Protein AF-A0A534XET4-F1 (afdb_monomer_lite)

Structure (mmCIF, N/CA/C/O backbone):
data_AF-A0A534XET4-F1
#
_entry.id   AF-A0A534XET4-F1
#
loop_
_atom_site.group_PDB
_atom_site.id
_atom_site.type_symbol
_atom_site.label_atom_id
_atom_site.label_alt_id
_atom_site.label_comp_id
_atom_site.label_asym_id
_atom_site.label_entity_id
_atom_site.label_seq_id
_atom_site.pdbx_PDB_ins_code
_atom_site.Cartn_x
_atom_site.Cartn_y
_atom_site.Cartn_z
_atom_site.occupancy
_atom_site.B_iso_or_equiv
_atom_site.auth_seq_id
_atom_site.auth_comp_id
_atom_site.auth_asym_id
_atom_site.auth_atom_id
_atom_site.pdbx_PDB_model_num
ATOM 1 N N . MET A 1 1 ? 26.770 -11.201 28.997 1.00 51.19 1 MET A N 1
ATOM 2 C CA . MET A 1 1 ? 25.892 -10.127 29.512 1.00 51.19 1 MET A CA 1
ATOM 3 C C . MET A 1 1 ? 24.590 -10.791 29.936 1.00 51.19 1 MET A C 1
ATOM 5 O O . MET A 1 1 ? 23.992 -11.457 29.109 1.00 51.19 1 MET A O 1
ATOM 9 N N . THR A 1 2 ? 24.223 -10.736 31.216 1.00 55.19 2 THR A N 1
ATOM 10 C CA . THR A 1 2 ? 23.239 -11.638 31.859 1.00 55.19 2 THR A CA 1
ATOM 11 C C . THR A 1 2 ? 21.771 -11.223 31.705 1.00 55.19 2 THR A C 1
ATOM 13 O O . THR A 1 2 ? 20.916 -11.806 32.355 1.00 55.19 2 THR A O 1
ATOM 16 N N . GLY A 1 3 ? 21.456 -10.214 30.886 1.00 57.53 3 GLY A N 1
ATOM 17 C CA . GLY A 1 3 ? 20.083 -9.701 30.759 1.00 57.53 3 GLY A CA 1
ATOM 18 C C . GLY A 1 3 ? 19.543 -9.009 32.020 1.00 57.53 3 GLY A C 1
ATOM 19 O O . GLY A 1 3 ? 18.375 -8.640 32.053 1.00 57.53 3 GLY A O 1
ATOM 20 N N . LEU A 1 4 ? 20.380 -8.801 33.043 1.00 65.31 4 LEU A N 1
ATOM 21 C CA . LEU A 1 4 ? 20.025 -8.126 34.291 1.00 65.31 4 LEU A CA 1
ATOM 22 C C . LEU A 1 4 ? 20.438 -6.645 34.256 1.00 65.31 4 LEU A C 1
ATOM 24 O O . LEU A 1 4 ? 21.446 -6.285 33.638 1.00 65.31 4 LEU A O 1
ATOM 28 N N . ASP A 1 5 ? 19.666 -5.780 34.914 1.00 67.44 5 ASP A N 1
ATOM 29 C CA . ASP A 1 5 ? 20.063 -4.407 35.215 1.00 67.44 5 ASP A CA 1
ATOM 30 C C . ASP A 1 5 ? 21.091 -4.368 36.365 1.00 67.44 5 ASP A C 1
ATOM 32 O O . ASP A 1 5 ? 21.396 -5.374 37.006 1.00 67.44 5 ASP A O 1
ATOM 36 N N . GLN A 1 6 ? 21.634 -3.181 36.644 1.00 67.75 6 GLN A N 1
ATOM 37 C CA . GLN A 1 6 ? 22.643 -2.958 37.694 1.00 67.75 6 GLN A CA 1
ATOM 38 C C . GLN A 1 6 ? 22.125 -3.286 39.115 1.00 67.75 6 GLN A C 1
ATOM 40 O O . GLN A 1 6 ? 22.901 -3.307 40.067 1.00 67.75 6 GLN A O 1
ATOM 45 N N . ARG A 1 7 ? 20.809 -3.477 39.273 1.00 75.75 7 ARG A N 1
ATOM 46 C CA . ARG A 1 7 ? 20.111 -3.811 40.521 1.00 75.75 7 ARG A CA 1
ATOM 47 C C . ARG A 1 7 ? 19.637 -5.272 40.535 1.00 75.75 7 ARG A C 1
ATOM 49 O O . ARG A 1 7 ? 18.979 -5.671 41.490 1.00 75.75 7 ARG A O 1
ATOM 56 N N . GLY A 1 8 ? 19.972 -6.063 39.510 1.00 66.12 8 GLY A N 1
ATOM 57 C CA . GLY A 1 8 ? 19.627 -7.480 39.412 1.00 66.12 8 GLY A CA 1
ATOM 58 C C . GLY A 1 8 ? 18.215 -7.771 38.896 1.00 66.12 8 GLY A C 1
ATOM 59 O O . GLY A 1 8 ? 17.778 -8.915 38.989 1.00 66.12 8 GLY A O 1
ATOM 60 N N . PHE A 1 9 ? 17.497 -6.785 38.351 1.00 68.00 9 PHE A N 1
ATOM 61 C CA . PHE A 1 9 ? 16.202 -7.023 37.707 1.00 68.00 9 PHE A CA 1
ATOM 62 C C . PHE A 1 9 ? 16.384 -7.469 36.259 1.00 68.00 9 PHE A C 1
ATOM 64 O O . PHE A 1 9 ? 17.222 -6.922 35.545 1.00 68.00 9 PHE A O 1
ATOM 71 N N . ASN A 1 10 ? 15.563 -8.418 35.800 1.00 65.50 10 ASN A N 1
ATOM 72 C CA . ASN A 1 10 ? 15.493 -8.769 34.381 1.00 65.50 10 ASN A CA 1
ATOM 73 C C . ASN A 1 10 ? 15.142 -7.522 33.565 1.00 65.50 10 ASN A C 1
ATOM 75 O O . ASN A 1 10 ? 14.117 -6.882 33.805 1.00 65.50 10 ASN A O 1
ATOM 79 N N . ARG A 1 11 ? 15.988 -7.184 32.593 1.00 59.06 11 ARG A N 1
ATOM 80 C CA . ARG A 1 11 ? 15.645 -6.205 31.567 1.00 59.06 11 ARG A CA 1
ATOM 81 C C . ARG A 1 11 ? 14.648 -6.866 30.618 1.00 59.06 11 ARG A C 1
ATOM 83 O O . ARG A 1 11 ? 14.983 -7.929 30.092 1.00 59.06 11 ARG A O 1
ATOM 90 N N . PRO A 1 12 ? 13.462 -6.276 30.387 1.00 63.91 12 PRO A N 1
ATOM 91 C CA . PRO A 1 12 ? 12.631 -6.662 29.257 1.00 63.91 12 PRO A CA 1
ATOM 92 C C . PRO A 1 12 ? 13.499 -6.589 27.997 1.00 63.91 12 PRO A C 1
ATOM 94 O O . PRO A 1 12 ? 14.056 -5.542 27.670 1.00 63.91 12 PRO A O 1
ATOM 97 N N . GLY A 1 13 ? 13.754 -7.749 27.402 1.00 59.81 13 GLY A N 1
ATOM 98 C CA . GLY A 1 13 ? 14.444 -7.880 26.127 1.00 59.81 13 GLY A CA 1
ATOM 99 C C . GLY A 1 13 ? 13.431 -8.120 25.016 1.00 59.81 13 GLY A C 1
ATOM 100 O O . GLY A 1 13 ? 12.226 -8.172 25.262 1.00 59.81 13 GLY A O 1
ATOM 101 N N . VAL A 1 14 ? 13.936 -8.323 23.801 1.00 54.44 14 VAL A N 1
ATOM 102 C CA . VAL A 1 14 ? 13.121 -8.700 22.639 1.00 54.44 14 VAL A CA 1
ATOM 103 C C . VAL A 1 14 ? 12.236 -9.905 23.004 1.00 54.44 14 VAL A C 1
ATOM 105 O O . VAL A 1 14 ? 12.758 -10.967 23.345 1.00 54.44 14 VAL A O 1
ATOM 108 N N . GLY A 1 15 ? 10.909 -9.727 22.979 1.00 56.00 15 GLY A N 1
ATOM 109 C CA . GLY A 1 15 ? 9.917 -10.767 23.298 1.00 56.00 15 GLY A CA 1
ATOM 110 C C . GLY A 1 15 ? 9.293 -10.726 24.704 1.00 56.00 15 GLY A C 1
ATOM 111 O O . GLY A 1 15 ? 8.570 -11.656 25.064 1.00 56.00 15 GLY A O 1
ATOM 112 N N . ALA A 1 16 ? 9.539 -9.692 25.514 1.00 59.28 16 ALA A N 1
ATOM 113 C CA . ALA A 1 16 ? 8.850 -9.508 26.794 1.00 59.28 16 ALA A CA 1
ATOM 114 C C . ALA A 1 16 ? 7.469 -8.843 26.610 1.00 59.28 16 ALA A C 1
ATOM 116 O O . ALA A 1 16 ? 7.348 -7.840 25.923 1.00 59.28 16 ALA A O 1
ATOM 117 N N . THR A 1 17 ? 6.426 -9.383 27.253 1.00 55.22 17 THR A N 1
ATOM 118 C CA . THR A 1 17 ? 5.044 -8.855 27.189 1.00 55.22 17 THR A CA 1
ATOM 119 C C . THR A 1 17 ? 4.642 -8.038 28.420 1.00 55.22 17 THR A C 1
ATOM 121 O O . THR A 1 17 ? 3.473 -7.691 28.572 1.00 55.22 17 THR A O 1
ATOM 124 N N . ASN A 1 18 ? 5.565 -7.810 29.359 1.00 54.81 18 ASN A N 1
ATOM 125 C CA . ASN A 1 18 ? 5.274 -7.110 30.605 1.00 54.81 18 ASN A CA 1
ATOM 126 C C . ASN A 1 18 ? 6.445 -6.194 30.968 1.00 54.81 18 ASN A C 1
ATOM 128 O O . ASN A 1 18 ? 7.520 -6.658 31.356 1.00 54.81 18 ASN A O 1
ATOM 132 N N . CYS A 1 19 ? 6.229 -4.894 30.797 1.00 55.16 19 CYS A N 1
ATOM 133 C CA . CYS A 1 19 ? 7.291 -3.899 30.752 1.00 55.16 19 CYS A CA 1
ATOM 134 C C . CYS A 1 19 ? 7.157 -2.982 31.969 1.00 55.16 19 CYS A C 1
ATOM 136 O O . CYS A 1 19 ? 6.065 -2.518 32.301 1.00 55.16 19 CYS A O 1
ATOM 138 N N . SER A 1 20 ? 8.257 -2.754 32.688 1.00 60.22 20 SER A N 1
ATOM 139 C CA . SER A 1 20 ? 8.254 -1.885 33.868 1.00 60.22 20 SER A CA 1
ATOM 140 C C . SER A 1 20 ? 7.867 -0.456 33.474 1.00 60.22 20 SER A C 1
ATOM 142 O O . SER A 1 20 ? 8.474 0.107 32.564 1.00 60.22 20 SER A O 1
ATOM 144 N N . ILE A 1 21 ? 6.915 0.152 34.198 1.00 54.84 21 ILE A N 1
ATOM 145 C CA . ILE A 1 21 ? 6.528 1.570 34.070 1.00 54.84 21 ILE A CA 1
ATOM 146 C C . ILE A 1 21 ? 7.793 2.434 34.235 1.00 54.84 21 ILE A C 1
ATOM 148 O O . ILE A 1 21 ? 8.262 2.647 35.352 1.00 54.84 21 ILE A O 1
ATOM 152 N N . GLY A 1 22 ? 8.394 2.871 33.125 1.00 54.78 22 GLY A N 1
ATOM 153 C CA . GLY A 1 22 ? 9.616 3.688 33.109 1.00 54.78 22 GLY A CA 1
ATOM 154 C C . GLY A 1 22 ? 10.752 3.194 32.206 1.00 54.78 22 GLY A C 1
ATOM 155 O O . GLY A 1 22 ? 11.725 3.925 32.029 1.00 54.78 22 GLY A O 1
ATOM 156 N N . ALA A 1 23 ? 10.650 2.009 31.600 1.00 57.22 23 ALA A N 1
ATOM 157 C CA . ALA A 1 23 ? 11.407 1.723 30.384 1.00 57.22 23 ALA A CA 1
ATOM 158 C C . ALA A 1 23 ? 10.622 2.337 29.218 1.00 57.22 23 ALA A C 1
ATOM 160 O O . ALA A 1 23 ? 9.523 1.882 28.920 1.00 57.22 23 ALA A O 1
ATOM 161 N N . TYR A 1 24 ? 11.131 3.406 28.599 1.00 52.97 24 TYR A N 1
ATOM 162 C CA . TYR A 1 24 ? 10.633 3.768 27.276 1.00 52.97 24 TYR A CA 1
ATOM 163 C C . TYR A 1 24 ? 11.062 2.627 26.352 1.00 52.97 24 TYR A C 1
ATOM 165 O O . TYR A 1 24 ? 12.247 2.411 26.104 1.00 52.97 24 TYR A O 1
ATOM 173 N N . GLU A 1 25 ? 10.103 1.813 25.940 1.00 52.22 25 GLU A N 1
ATOM 174 C CA . GLU A 1 25 ? 10.324 0.846 24.883 1.00 52.22 25 GLU A CA 1
ATOM 175 C C . GLU A 1 25 ? 10.226 1.625 23.585 1.00 52.22 25 GLU A C 1
ATOM 177 O O . GLU A 1 25 ? 9.149 2.057 23.191 1.00 52.22 25 GLU A O 1
ATOM 182 N N . PHE A 1 26 ? 11.368 1.863 22.950 1.00 51.53 26 PHE A N 1
ATOM 183 C CA . PHE A 1 26 ? 11.374 2.349 21.576 1.00 51.53 26 PHE A CA 1
ATOM 184 C C . PHE A 1 26 ? 10.764 1.309 20.611 1.00 51.53 26 PHE A C 1
ATOM 186 O O . PHE A 1 26 ? 10.379 1.682 19.517 1.00 51.53 26 PHE A O 1
ATOM 193 N N . ASP A 1 27 ? 10.596 0.042 21.026 1.00 49.75 27 ASP A N 1
ATOM 194 C CA . ASP A 1 27 ? 10.301 -1.068 20.109 1.00 49.75 27 ASP A CA 1
ATOM 195 C C . ASP A 1 27 ? 9.294 -2.105 20.637 1.00 49.75 27 ASP A C 1
ATOM 197 O O . ASP A 1 27 ? 9.457 -3.306 20.422 1.00 49.75 27 ASP A O 1
ATOM 201 N N . ALA A 1 28 ? 8.191 -1.684 21.253 1.00 49.94 28 ALA A N 1
ATOM 202 C CA . ALA A 1 28 ? 6.968 -2.465 21.065 1.00 49.94 28 ALA A CA 1
ATOM 203 C C . ALA A 1 28 ? 6.329 -2.015 19.743 1.00 49.94 28 ALA A C 1
ATOM 205 O O . ALA A 1 28 ? 5.216 -1.498 19.750 1.00 49.94 28 ALA A O 1
ATOM 206 N N . VAL A 1 29 ? 7.061 -2.143 18.622 1.00 54.25 29 VAL A N 1
ATOM 207 C CA . VAL A 1 29 ? 6.471 -1.999 17.285 1.00 54.25 29 VAL A CA 1
ATOM 208 C C . VAL A 1 29 ? 5.352 -3.037 17.240 1.00 54.25 29 VAL A C 1
ATOM 210 O O . VAL A 1 29 ? 5.642 -4.235 17.373 1.00 54.25 29 VAL A O 1
ATOM 213 N N . PRO A 1 30 ? 4.075 -2.619 17.173 1.00 54.84 30 PRO A N 1
ATOM 214 C CA . PRO A 1 30 ? 2.981 -3.559 17.022 1.00 54.84 30 PRO A CA 1
ATOM 215 C C . PRO A 1 30 ? 3.296 -4.466 15.831 1.00 54.84 30 PRO A C 1
ATOM 217 O O . PRO A 1 30 ? 3.906 -3.991 14.873 1.00 54.84 30 PRO A O 1
ATOM 220 N N . PRO A 1 31 ? 2.926 -5.757 15.857 1.00 65.69 31 PRO A N 1
ATOM 221 C CA . PRO A 1 31 ? 3.076 -6.589 14.671 1.00 65.69 31 PRO A CA 1
ATOM 222 C C . PRO A 1 31 ? 2.453 -5.850 13.482 1.00 65.69 31 PRO A C 1
ATOM 224 O O . PRO A 1 31 ? 1.276 -5.483 1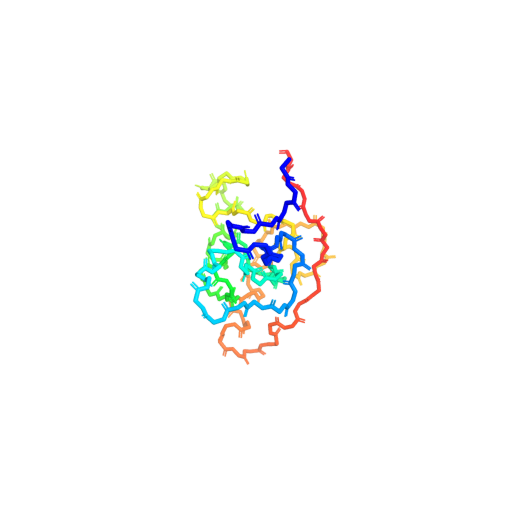3.545 1.00 65.69 31 PRO A O 1
ATOM 227 N N . VAL A 1 32 ? 3.279 -5.581 12.465 1.00 79.62 32 VAL A N 1
ATOM 228 C CA . VAL A 1 32 ? 2.910 -4.764 11.306 1.00 79.62 32 VAL A CA 1
ATOM 229 C C . VAL A 1 32 ? 1.645 -5.348 10.699 1.00 79.62 32 VAL A C 1
ATOM 231 O O . VAL A 1 32 ? 1.542 -6.560 10.468 1.00 79.62 32 VAL A O 1
ATOM 234 N N . ARG A 1 33 ? 0.628 -4.502 10.546 1.00 91.00 33 ARG A N 1
ATOM 235 C CA . ARG A 1 33 ? -0.694 -4.953 10.112 1.00 91.00 33 ARG A CA 1
ATOM 236 C C . ARG A 1 33 ? -0.660 -5.193 8.611 1.00 91.00 33 ARG A C 1
ATOM 238 O O . ARG A 1 33 ? 0.034 -4.510 7.874 1.00 91.00 33 ARG A O 1
ATOM 245 N N . CYS A 1 34 ? -1.436 -6.167 8.147 1.00 94.25 34 CYS A N 1
ATOM 246 C CA . CYS A 1 34 ? -1.634 -6.357 6.715 1.00 94.25 34 CYS A CA 1
ATOM 247 C C . CYS A 1 34 ? -2.186 -5.056 6.097 1.00 94.25 34 CYS A C 1
ATOM 249 O O . CYS A 1 34 ? -3.253 -4.609 6.521 1.00 94.25 34 CYS A O 1
ATOM 251 N N . GLY A 1 35 ? -1.453 -4.456 5.155 1.00 94.94 35 GLY A N 1
ATOM 252 C CA . GLY A 1 35 ? -1.713 -3.135 4.571 1.00 94.94 35 GLY A CA 1
ATOM 253 C C . GLY A 1 35 ? -0.883 -1.970 5.134 1.00 94.94 35 GLY A C 1
ATOM 254 O O . GLY A 1 35 ? -0.852 -0.928 4.502 1.00 94.94 35 GLY A O 1
ATOM 255 N N . ASP A 1 36 ? -0.194 -2.127 6.267 1.00 95.50 36 ASP A N 1
ATOM 256 C CA . ASP A 1 36 ? 0.648 -1.083 6.886 1.00 95.50 36 ASP A CA 1
ATOM 257 C C . ASP A 1 36 ? 2.067 -1.154 6.304 1.00 95.50 36 ASP A C 1
ATOM 259 O O . ASP A 1 36 ? 2.995 -1.723 6.885 1.00 95.50 36 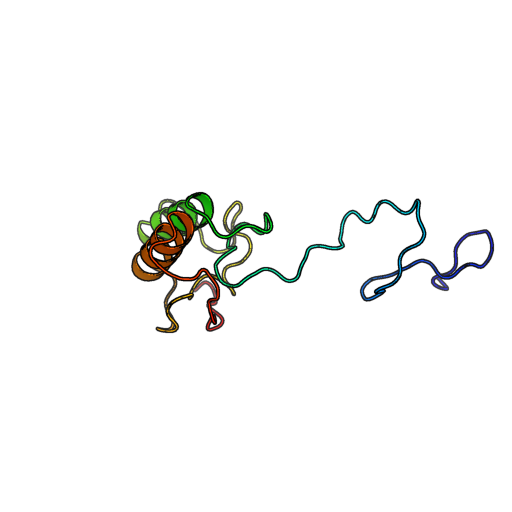ASP A O 1
ATOM 263 N N . VAL A 1 37 ? 2.227 -0.674 5.073 1.00 94.75 37 VAL A N 1
ATOM 264 C CA . VAL A 1 37 ? 3.468 -0.869 4.306 1.00 94.75 37 VAL A CA 1
ATOM 265 C C . VAL A 1 37 ? 4.599 0.057 4.755 1.00 94.75 37 VAL A C 1
ATOM 267 O O . VAL A 1 37 ? 5.764 -0.162 4.391 1.00 94.75 37 VAL A O 1
ATOM 270 N N . ASN A 1 38 ? 4.259 1.100 5.515 1.00 93.81 38 ASN A N 1
ATOM 271 C CA . ASN A 1 38 ? 5.199 2.080 6.046 1.00 93.81 38 ASN A CA 1
ATOM 272 C C . ASN A 1 38 ? 5.564 1.840 7.529 1.00 93.81 38 ASN A C 1
ATOM 274 O O . ASN A 1 38 ? 6.578 2.370 7.997 1.00 93.81 38 ASN A O 1
ATOM 278 N N . GLY A 1 39 ? 4.809 0.991 8.232 1.00 92.06 39 GLY A N 1
ATOM 279 C CA . GLY A 1 39 ? 5.047 0.585 9.615 1.00 92.06 39 GLY A CA 1
ATOM 280 C C . GLY A 1 39 ? 4.642 1.628 10.660 1.00 92.06 39 GLY A C 1
ATOM 281 O O . GLY A 1 39 ? 5.208 1.621 11.757 1.00 92.06 39 GLY A O 1
ATOM 282 N N . ASP A 1 40 ? 3.730 2.550 10.344 1.00 91.44 40 ASP A N 1
ATOM 283 C CA . ASP A 1 40 ? 3.269 3.597 11.265 1.00 91.44 40 ASP A CA 1
ATOM 284 C C . ASP A 1 40 ? 2.125 3.144 12.194 1.00 91.44 40 ASP A C 1
ATOM 286 O O . ASP A 1 40 ? 1.755 3.860 13.134 1.00 91.44 40 ASP A O 1
ATOM 290 N N . GLY A 1 41 ? 1.630 1.917 11.999 1.00 90.88 41 GLY A N 1
ATOM 291 C CA . GLY A 1 41 ? 0.602 1.277 12.814 1.00 90.88 41 GLY A CA 1
ATOM 292 C C . GLY A 1 41 ? -0.829 1.517 12.327 1.00 90.88 41 GLY A C 1
ATOM 293 O O . GLY A 1 41 ? -1.767 0.960 12.924 1.00 90.88 41 GLY A O 1
ATOM 294 N N . ALA A 1 42 ? -1.023 2.315 11.276 1.00 92.19 42 ALA A N 1
ATOM 295 C CA . ALA A 1 42 ? -2.297 2.512 10.602 1.00 92.19 42 ALA A CA 1
ATOM 296 C C . ALA A 1 42 ? -2.325 1.784 9.247 1.00 92.19 42 ALA A C 1
ATOM 298 O O . ALA A 1 42 ? -1.319 1.309 8.749 1.00 92.19 42 ALA A O 1
ATOM 299 N N . VAL A 1 43 ? -3.529 1.610 8.703 1.00 95.00 43 VAL A N 1
ATOM 300 C CA . VAL A 1 43 ? -3.712 1.228 7.298 1.00 95.00 43 VAL A CA 1
ATOM 301 C C . VAL A 1 43 ? -4.592 2.310 6.710 1.00 95.00 43 VAL A C 1
ATOM 303 O O . VAL A 1 43 ? -5.788 2.347 7.022 1.00 95.00 43 VAL A O 1
ATOM 306 N N . ASP A 1 44 ? -3.998 3.218 5.948 1.00 95.88 44 ASP A N 1
ATOM 307 C CA . ASP A 1 44 ? -4.685 4.410 5.456 1.00 95.88 44 ASP A CA 1
ATOM 308 C C . ASP A 1 44 ? -4.293 4.793 4.016 1.00 95.88 44 ASP A C 1
ATOM 310 O O . ASP A 1 44 ? -3.713 4.018 3.245 1.00 95.88 44 ASP A O 1
ATOM 314 N N . ILE A 1 45 ? -4.690 5.996 3.591 1.00 97.31 45 ILE A N 1
ATOM 315 C CA . ILE A 1 45 ? -4.386 6.503 2.249 1.00 97.31 45 ILE A CA 1
ATOM 316 C C . ILE A 1 45 ? -2.879 6.710 2.003 1.00 97.31 45 ILE A C 1
ATOM 318 O O . ILE A 1 45 ? -2.438 6.720 0.850 1.00 97.31 45 ILE A O 1
ATOM 322 N N . GLY A 1 46 ? -2.084 6.882 3.060 1.00 96.94 46 GLY A N 1
ATOM 323 C CA . GLY A 1 46 ? -0.630 6.967 3.019 1.00 96.94 46 GLY A CA 1
ATOM 324 C C . GLY A 1 46 ? -0.001 5.670 2.520 1.00 96.94 46 GLY A C 1
ATOM 325 O O . GLY A 1 46 ? 0.821 5.717 1.598 1.00 96.94 46 GLY A O 1
ATOM 326 N N . ASP A 1 47 ? -0.443 4.523 3.036 1.00 96.94 47 ASP A N 1
ATOM 327 C CA . ASP A 1 47 ? -0.016 3.200 2.563 1.00 96.94 47 ASP A CA 1
ATOM 328 C C . ASP A 1 47 ? -0.397 2.974 1.100 1.00 96.94 47 ASP A C 1
ATOM 330 O O . ASP A 1 47 ? 0.437 2.605 0.266 1.00 96.94 47 ASP A O 1
ATOM 334 N N . ALA A 1 48 ? -1.648 3.300 0.758 1.00 97.38 48 ALA A N 1
ATOM 335 C CA . ALA A 1 48 ? -2.152 3.194 -0.606 1.00 97.38 48 ALA A CA 1
ATOM 336 C C . ALA A 1 48 ? -1.320 4.024 -1.597 1.00 97.38 48 ALA A C 1
ATOM 338 O O . ALA A 1 48 ? -0.999 3.559 -2.693 1.00 97.38 48 ALA A O 1
ATOM 339 N N . LEU A 1 49 ? -0.935 5.248 -1.219 1.00 96.88 49 LEU A N 1
ATOM 340 C CA . LEU A 1 49 ? -0.102 6.108 -2.057 1.00 96.88 49 LEU A CA 1
ATOM 341 C C . LEU A 1 49 ? 1.304 5.530 -2.251 1.00 96.88 49 LEU A C 1
ATOM 343 O O . LEU A 1 49 ? 1.860 5.639 -3.345 1.00 96.88 49 LEU A O 1
ATOM 347 N N . ILE A 1 50 ? 1.886 4.933 -1.210 1.00 96.62 50 ILE A N 1
ATOM 348 C CA . ILE A 1 50 ? 3.211 4.310 -1.290 1.00 96.62 50 ILE A CA 1
ATOM 349 C C . ILE A 1 50 ? 3.189 3.141 -2.277 1.00 96.62 50 ILE A C 1
ATOM 351 O O . ILE A 1 50 ? 4.055 3.091 -3.153 1.00 96.62 50 ILE A O 1
ATOM 355 N N . VAL A 1 51 ? 2.180 2.269 -2.194 1.00 95.75 51 VAL A N 1
ATOM 356 C CA . VAL A 1 51 ? 2.008 1.144 -3.128 1.00 95.75 51 VAL A CA 1
ATOM 357 C C . VAL A 1 51 ? 1.730 1.632 -4.550 1.00 95.75 51 VAL A C 1
ATOM 359 O O . VAL A 1 51 ? 2.372 1.174 -5.490 1.00 95.75 51 VAL A O 1
ATOM 362 N N . ALA A 1 52 ? 0.869 2.636 -4.732 1.00 96.62 52 ALA A N 1
ATOM 363 C CA . ALA A 1 52 ? 0.617 3.208 -6.056 1.00 96.62 52 ALA A CA 1
ATOM 364 C C . ALA A 1 52 ? 1.881 3.823 -6.684 1.00 96.62 52 ALA A C 1
ATOM 366 O O . ALA A 1 52 ? 2.054 3.768 -7.895 1.00 96.62 52 ALA A O 1
ATOM 367 N N . GLN A 1 53 ? 2.773 4.411 -5.877 1.00 96.00 53 GLN A N 1
ATOM 368 C CA . GLN A 1 53 ? 4.059 4.943 -6.344 1.00 96.00 53 GLN A CA 1
ATOM 369 C C . GLN A 1 53 ? 5.081 3.839 -6.643 1.00 96.00 53 GLN A C 1
ATOM 371 O O . GLN A 1 53 ? 5.939 4.041 -7.503 1.00 96.00 53 GLN A O 1
ATOM 376 N N . LEU A 1 54 ? 5.003 2.701 -5.948 1.00 93.31 54 LEU A N 1
ATOM 377 C CA . LEU 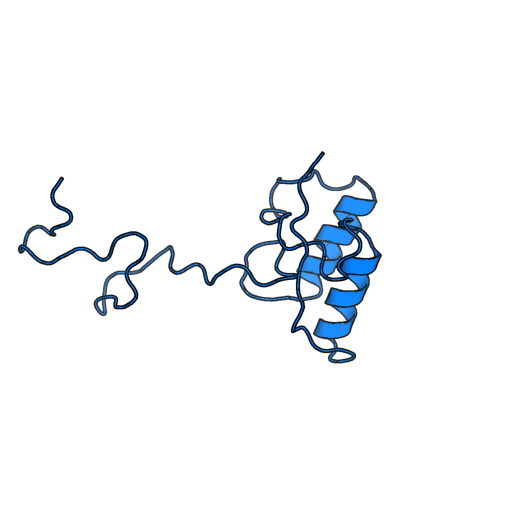A 1 54 ? 5.787 1.507 -6.262 1.00 93.31 54 LEU A CA 1
ATOM 378 C C . LEU A 1 54 ? 5.378 0.931 -7.628 1.00 93.31 54 LEU A C 1
ATOM 380 O O . LEU A 1 54 ? 6.252 0.689 -8.451 1.00 93.31 54 LEU A O 1
ATOM 384 N N . ASP A 1 55 ? 4.073 0.801 -7.888 1.00 93.75 55 ASP A N 1
ATOM 385 C CA . ASP A 1 55 ? 3.507 0.237 -9.129 1.00 93.75 55 ASP A CA 1
ATOM 386 C C . ASP A 1 55 ? 3.939 0.995 -10.401 1.00 93.75 55 ASP A C 1
ATOM 388 O O . ASP A 1 55 ? 4.079 0.418 -11.475 1.00 93.75 55 ASP A O 1
ATOM 392 N N . VAL A 1 56 ? 4.205 2.300 -10.279 1.00 94.12 56 VAL A N 1
ATOM 393 C CA . VAL A 1 56 ? 4.664 3.160 -11.387 1.00 94.12 56 VAL A CA 1
ATOM 394 C C . VAL A 1 56 ? 6.170 3.456 -11.357 1.00 94.12 56 VAL A C 1
ATOM 396 O O . VAL A 1 56 ? 6.611 4.446 -11.945 1.00 94.12 56 VAL A O 1
ATOM 399 N N . ASP A 1 57 ? 6.958 2.656 -10.634 1.00 92.19 57 ASP A N 1
ATOM 400 C CA . ASP A 1 57 ? 8.420 2.780 -10.499 1.00 92.19 57 ASP A CA 1
ATOM 401 C C . ASP A 1 57 ? 8.915 4.137 -9.946 1.00 92.19 57 ASP A C 1
ATOM 403 O O . ASP A 1 57 ? 10.095 4.491 -10.054 1.00 92.19 57 ASP A O 1
ATOM 407 N N . LEU A 1 58 ? 8.038 4.923 -9.311 1.00 92.81 58 LEU A N 1
ATOM 408 C CA . LEU A 1 58 ? 8.424 6.166 -8.630 1.00 92.81 58 LEU A CA 1
ATOM 409 C C . LEU A 1 58 ? 9.102 5.894 -7.282 1.00 92.81 58 LEU A C 1
ATOM 411 O O . LEU A 1 58 ? 9.826 6.752 -6.767 1.00 92.81 58 LEU A O 1
ATOM 415 N N . ARG A 1 59 ? 8.885 4.707 -6.707 1.00 88.94 59 ARG A N 1
ATOM 416 C CA . ARG A 1 59 ? 9.560 4.228 -5.497 1.00 88.94 59 ARG A CA 1
ATOM 417 C C . ARG A 1 59 ? 10.239 2.892 -5.738 1.00 88.94 59 ARG A C 1
ATOM 419 O O . ARG A 1 59 ? 9.804 2.090 -6.549 1.00 88.94 59 ARG A O 1
ATOM 426 N N . ARG A 1 60 ? 11.319 2.658 -4.991 1.00 87.38 60 ARG A N 1
ATOM 427 C CA . ARG A 1 60 ? 12.020 1.373 -4.978 1.00 87.38 60 ARG A CA 1
ATOM 428 C C . ARG A 1 60 ? 11.454 0.483 -3.883 1.00 87.38 60 ARG A C 1
ATOM 430 O O . ARG A 1 60 ? 11.193 0.952 -2.777 1.00 87.38 60 ARG A O 1
ATOM 437 N N . CYS A 1 61 ? 11.340 -0.799 -4.194 1.00 88.69 61 CYS A N 1
ATOM 438 C CA . CYS A 1 61 ? 10.925 -1.822 -3.248 1.00 88.69 61 CYS A CA 1
ATOM 439 C C . CYS A 1 61 ? 11.920 -1.923 -2.071 1.00 88.69 61 CYS A C 1
ATOM 441 O O . CYS A 1 61 ? 13.131 -1.822 -2.279 1.00 88.69 61 CYS A O 1
ATOM 443 N N . GLY A 1 62 ? 11.421 -2.077 -0.840 1.00 82.94 62 GLY A N 1
ATOM 444 C CA . GLY A 1 62 ? 12.229 -2.170 0.384 1.00 82.94 62 GLY A CA 1
ATOM 445 C C . GLY A 1 62 ? 12.976 -0.891 0.793 1.00 82.94 62 GLY A C 1
ATOM 446 O O . GLY A 1 62 ? 13.873 -0.949 1.636 1.00 82.94 62 GLY A O 1
ATOM 447 N N . ALA A 1 63 ? 12.661 0.259 0.189 1.00 87.56 63 ALA A N 1
ATOM 448 C CA . ALA A 1 63 ? 13.247 1.545 0.547 1.00 87.56 63 ALA A CA 1
ATOM 449 C C . ALA A 1 63 ? 12.205 2.450 1.209 1.00 87.56 63 ALA A C 1
ATOM 451 O O . ALA A 1 63 ? 11.111 2.643 0.677 1.00 87.56 63 ALA A O 1
ATOM 452 N N . ALA A 1 64 ? 12.582 3.074 2.331 1.00 85.31 64 ALA A N 1
ATOM 453 C CA . ALA A 1 64 ? 11.723 4.006 3.055 1.00 85.31 64 ALA A CA 1
ATOM 454 C C . ALA A 1 64 ? 11.082 5.045 2.108 1.00 85.31 64 ALA A C 1
ATOM 456 O O . ALA A 1 64 ? 11.762 5.600 1.234 1.00 85.31 64 ALA A O 1
ATOM 457 N N . PRO A 1 65 ? 9.779 5.330 2.264 1.00 88.62 65 PRO A N 1
ATOM 458 C CA . PRO A 1 65 ? 8.876 4.914 3.337 1.00 88.62 65 PRO A CA 1
ATOM 459 C C . PRO A 1 65 ? 8.238 3.527 3.134 1.00 88.62 65 PRO A C 1
ATOM 461 O O . PRO A 1 65 ? 7.365 3.172 3.901 1.00 88.62 65 PRO A O 1
ATOM 464 N N . PHE A 1 66 ? 8.640 2.747 2.127 1.00 91.25 66 PHE A N 1
ATOM 465 C CA . PHE A 1 66 ? 8.164 1.375 1.930 1.00 91.25 66 PHE A CA 1
ATOM 466 C C . PHE A 1 66 ? 9.096 0.386 2.647 1.00 91.25 66 PHE A C 1
ATOM 468 O O . PHE A 1 66 ? 10.072 -0.106 2.072 1.00 91.25 66 PHE A O 1
ATOM 475 N N . SER A 1 67 ? 8.844 0.172 3.937 1.00 90.56 67 SER A N 1
ATOM 476 C CA . SER A 1 67 ? 9.662 -0.659 4.835 1.00 90.56 67 SER A CA 1
ATOM 477 C C . SER A 1 67 ? 9.152 -2.091 4.971 1.00 90.56 67 SER A C 1
ATOM 479 O O . SER A 1 67 ? 9.962 -2.970 5.263 1.00 90.56 67 SER A O 1
ATOM 481 N N . HIS A 1 68 ? 7.860 -2.324 4.726 1.00 92.06 68 HIS A N 1
ATOM 482 C CA . HIS A 1 68 ? 7.200 -3.609 4.960 1.00 92.06 68 HIS A CA 1
ATOM 483 C C . HIS A 1 68 ? 6.545 -4.164 3.683 1.00 92.06 68 HIS A C 1
ATOM 485 O O . HIS A 1 68 ? 5.321 -4.155 3.542 1.00 92.06 68 HIS A O 1
ATOM 491 N N . PRO A 1 69 ? 7.335 -4.648 2.705 1.00 92.44 69 PRO A N 1
ATOM 492 C CA . PRO A 1 69 ? 6.789 -5.275 1.501 1.00 92.44 69 PRO A CA 1
ATOM 493 C C . PRO A 1 69 ? 5.957 -6.530 1.794 1.00 92.44 69 PRO A C 1
ATOM 495 O O . PRO A 1 69 ? 5.018 -6.825 1.059 1.00 92.44 69 PRO A O 1
ATOM 498 N N . GLU A 1 70 ? 6.258 -7.243 2.879 1.00 92.50 70 GLU A N 1
ATOM 499 C CA . GLU A 1 70 ? 5.605 -8.494 3.266 1.00 92.50 70 GLU A CA 1
ATOM 500 C C . GLU A 1 70 ? 4.115 -8.346 3.608 1.00 92.50 70 GLU A C 1
ATOM 502 O O . GLU A 1 70 ? 3.396 -9.346 3.622 1.00 92.50 70 GLU A O 1
ATOM 507 N N . VAL A 1 71 ? 3.648 -7.119 3.861 1.00 94.56 71 VAL A N 1
ATOM 508 C CA . VAL A 1 71 ? 2.248 -6.802 4.179 1.00 94.56 71 VAL A CA 1
ATOM 509 C C . VAL A 1 71 ? 1.518 -6.057 3.057 1.00 94.56 71 VAL A C 1
ATOM 511 O O . VAL A 1 71 ? 0.429 -5.538 3.287 1.00 94.56 71 VAL A O 1
ATOM 514 N N . CYS A 1 72 ? 2.095 -5.975 1.857 1.00 95.31 72 CYS A N 1
ATOM 515 C CA . CYS A 1 72 ? 1.501 -5.200 0.770 1.00 95.31 72 CYS A CA 1
ATOM 516 C C . CYS A 1 72 ? 0.335 -5.905 0.059 1.00 95.31 72 CYS A C 1
ATOM 518 O O . CYS A 1 72 ? -0.644 -5.247 -0.282 1.00 95.31 72 CYS A O 1
ATOM 520 N N . ASP A 1 73 ? 0.429 -7.221 -0.162 1.00 95.44 73 ASP A N 1
ATOM 521 C CA . ASP A 1 73 ? -0.574 -7.991 -0.914 1.00 95.44 73 ASP A CA 1
ATOM 522 C C . ASP A 1 73 ? -1.830 -8.232 -0.061 1.00 95.44 73 ASP A C 1
ATOM 524 O O . ASP A 1 73 ? -2.067 -9.320 0.472 1.00 95.44 73 ASP A O 1
ATOM 528 N N . VAL A 1 74 ? -2.627 -7.180 0.121 1.00 95.88 74 VAL A N 1
ATOM 529 C CA . VAL A 1 74 ? -3.861 -7.201 0.916 1.00 95.88 74 VAL A CA 1
ATOM 530 C C . VAL A 1 74 ? -4.984 -7.939 0.202 1.00 95.88 74 VAL A C 1
ATOM 532 O O . VAL A 1 74 ? -5.996 -8.265 0.834 1.00 95.88 74 VAL A O 1
ATOM 535 N N . ASN A 1 75 ? -4.874 -8.143 -1.113 1.00 94.12 75 ASN A N 1
ATOM 536 C CA . ASN A 1 75 ? -5.885 -8.814 -1.921 1.00 94.12 75 ASN A CA 1
ATOM 537 C C . ASN A 1 75 ? -5.624 -10.328 -2.100 1.00 94.12 75 ASN A C 1
ATOM 539 O O . ASN A 1 75 ? -6.585 -11.075 -2.311 1.00 94.12 75 ASN A O 1
ATOM 543 N N . GLY A 1 76 ? -4.388 -10.776 -1.875 1.00 93.25 76 GLY A N 1
ATOM 544 C CA . GLY A 1 76 ? -3.948 -12.168 -1.893 1.00 93.25 76 GLY A CA 1
ATOM 545 C C . GLY A 1 76 ? -3.685 -12.728 -3.293 1.00 93.25 76 GLY A C 1
ATOM 546 O O . GLY A 1 76 ? -3.801 -13.946 -3.469 1.00 93.25 76 GLY A O 1
ATOM 547 N N . ASP A 1 77 ? -3.402 -11.885 -4.291 1.00 92.81 77 ASP A N 1
ATOM 548 C CA . ASP A 1 77 ? -3.151 -12.315 -5.676 1.00 92.81 77 ASP A CA 1
ATOM 549 C C . ASP A 1 77 ? -1.666 -12.529 -6.011 1.00 92.81 77 ASP A C 1
ATOM 551 O O . ASP A 1 77 ? -1.334 -12.941 -7.129 1.00 92.81 77 ASP A O 1
ATOM 555 N N . GLY A 1 78 ? -0.784 -12.360 -5.024 1.00 92.00 78 GLY A N 1
ATOM 556 C CA . GLY A 1 78 ? 0.655 -12.572 -5.131 1.00 92.00 78 GLY A CA 1
ATOM 557 C C . GLY A 1 78 ? 1.414 -11.382 -5.713 1.00 92.00 78 GLY A C 1
ATOM 558 O O . GLY A 1 78 ? 2.614 -11.513 -5.975 1.00 92.00 78 GLY A O 1
ATOM 559 N N . ALA A 1 79 ? 0.748 -10.247 -5.930 1.00 92.38 79 ALA A N 1
ATOM 560 C CA . ALA A 1 79 ? 1.361 -9.001 -6.362 1.00 92.38 79 ALA A CA 1
ATOM 561 C C . ALA A 1 79 ? 1.198 -7.909 -5.295 1.00 92.38 79 ALA A C 1
ATOM 563 O O . ALA A 1 79 ? 0.383 -8.008 -4.390 1.00 92.38 79 ALA A O 1
ATOM 564 N N . CYS A 1 80 ? 2.033 -6.880 -5.399 1.00 94.00 80 CYS A N 1
ATOM 565 C CA . CYS A 1 80 ? 1.919 -5.647 -4.632 1.00 94.00 80 CYS A CA 1
ATOM 566 C C . CYS A 1 80 ? 1.713 -4.523 -5.651 1.00 94.00 80 CYS A C 1
ATOM 568 O O . CYS A 1 80 ? 2.692 -4.008 -6.198 1.00 94.00 80 CYS A O 1
ATOM 570 N N . ASP A 1 81 ? 0.455 -4.227 -5.988 1.00 95.06 81 ASP A N 1
ATOM 571 C CA . ASP A 1 81 ? 0.106 -3.322 -7.090 1.00 95.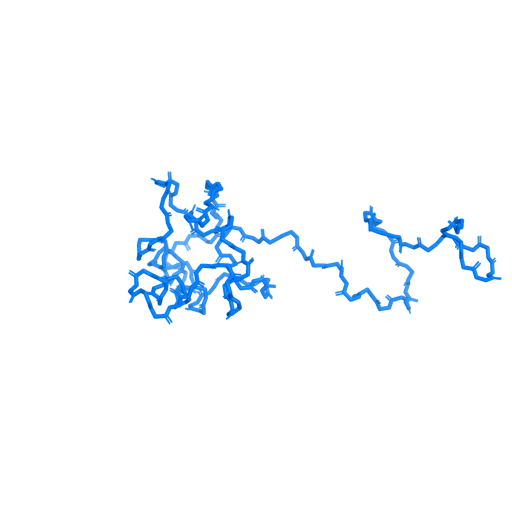06 81 ASP A CA 1
ATOM 572 C C . ASP A 1 81 ? -1.072 -2.377 -6.773 1.00 95.06 81 ASP A C 1
ATOM 574 O O . ASP A 1 81 ? -1.537 -2.242 -5.637 1.00 95.06 81 ASP A O 1
ATOM 578 N N . ILE A 1 82 ? -1.559 -1.655 -7.787 1.00 96.56 82 ILE A N 1
ATOM 579 C CA . ILE A 1 82 ? -2.652 -0.685 -7.632 1.00 96.56 82 ILE A CA 1
ATOM 580 C C . ILE A 1 82 ? -3.952 -1.290 -7.064 1.00 96.56 82 ILE A C 1
ATOM 582 O O . ILE A 1 82 ? -4.776 -0.561 -6.499 1.00 96.56 82 ILE A O 1
ATOM 586 N N . ARG A 1 83 ? -4.171 -2.604 -7.190 1.00 96.12 83 ARG A N 1
ATOM 587 C CA . ARG A 1 83 ? -5.340 -3.297 -6.625 1.00 96.12 83 ARG A CA 1
ATOM 588 C C . ARG A 1 83 ? -5.273 -3.340 -5.106 1.00 96.12 83 ARG A C 1
ATOM 590 O O . ARG A 1 83 ? -6.301 -3.125 -4.458 1.00 96.12 83 ARG A O 1
ATOM 597 N N . ASP A 1 84 ? -4.082 -3.527 -4.550 1.00 96.62 84 ASP A N 1
ATOM 598 C CA . ASP A 1 84 ? -3.836 -3.455 -3.110 1.00 96.62 84 ASP A CA 1
ATOM 599 C C . ASP A 1 84 ? -4.038 -2.034 -2.596 1.00 96.62 84 ASP A C 1
ATOM 601 O O . ASP A 1 84 ? -4.802 -1.811 -1.651 1.00 96.62 84 ASP A O 1
ATOM 605 N N . ALA A 1 85 ? -3.446 -1.057 -3.294 1.00 97.25 85 ALA A N 1
ATOM 606 C CA . ALA A 1 85 ? -3.604 0.368 -3.000 1.00 97.25 85 ALA A CA 1
ATOM 607 C C . ALA A 1 85 ? -5.080 0.788 -2.952 1.00 97.25 85 ALA A C 1
ATOM 609 O O . ALA A 1 85 ? -5.521 1.454 -2.012 1.00 97.25 85 ALA A O 1
ATOM 610 N N . LEU A 1 86 ? -5.878 0.365 -3.937 1.00 97.00 86 LEU A N 1
ATOM 611 C CA . LEU A 1 86 ? -7.302 0.685 -3.970 1.00 97.00 86 LEU A CA 1
ATOM 612 C C . LEU A 1 86 ? -8.044 0.082 -2.773 1.00 97.00 86 LEU A C 1
ATOM 614 O O . LEU A 1 86 ? -8.926 0.730 -2.211 1.00 97.00 86 LEU A O 1
ATOM 618 N N . ARG A 1 87 ? -7.697 -1.141 -2.369 1.00 96.62 87 ARG A N 1
ATOM 619 C CA . ARG A 1 87 ? -8.346 -1.823 -1.248 1.00 96.62 87 ARG A CA 1
ATOM 620 C C . ARG A 1 87 ? -8.036 -1.131 0.083 1.00 96.62 87 ARG A C 1
ATOM 622 O O . ARG A 1 87 ? -8.956 -0.917 0.871 1.00 96.62 87 ARG A O 1
ATOM 629 N N . MET A 1 88 ? -6.793 -0.694 0.289 1.00 96.75 88 MET A N 1
ATOM 630 C CA . MET A 1 88 ? -6.409 0.140 1.437 1.00 96.75 88 MET A CA 1
ATOM 631 C C . MET A 1 88 ? -7.191 1.463 1.460 1.00 96.75 88 MET A C 1
ATOM 633 O O . MET A 1 88 ? -7.853 1.769 2.450 1.00 96.75 88 MET A O 1
ATOM 637 N N . ALA A 1 89 ? -7.249 2.185 0.335 1.00 97.56 89 ALA A N 1
ATOM 638 C CA . ALA A 1 89 ? -8.001 3.441 0.235 1.00 97.56 89 ALA A CA 1
ATOM 639 C C . ALA A 1 89 ? -9.514 3.268 0.486 1.00 97.56 89 ALA A C 1
ATOM 641 O O . ALA A 1 89 ? -10.159 4.127 1.084 1.00 97.56 89 ALA A O 1
ATOM 642 N N . GLN A 1 90 ? -10.105 2.156 0.040 1.00 97.62 90 GLN A N 1
ATOM 643 C CA . GLN A 1 90 ? -11.513 1.846 0.306 1.00 97.62 90 GLN A CA 1
ATOM 644 C C . GLN A 1 90 ? -11.777 1.579 1.791 1.00 97.62 90 GLN A C 1
ATOM 646 O O . GLN A 1 90 ? -12.860 1.896 2.286 1.00 97.62 90 GLN A O 1
ATOM 651 N N . CYS A 1 91 ? -10.826 0.969 2.495 1.00 96.44 91 CYS A N 1
ATOM 652 C CA . CYS A 1 91 ? -10.997 0.658 3.906 1.00 96.44 91 CYS A CA 1
ATOM 653 C C . CYS A 1 91 ? -10.832 1.908 4.784 1.00 96.44 91 CYS A C 1
ATOM 655 O O . CYS A 1 91 ? -11.621 2.088 5.710 1.00 96.44 91 CYS A O 1
ATOM 657 N N . ASP A 1 92 ? -9.915 2.812 4.420 1.00 96.69 92 ASP A N 1
ATOM 658 C CA . ASP A 1 92 ? -9.703 4.115 5.070 1.00 96.69 92 ASP A CA 1
ATOM 659 C C . ASP A 1 92 ? -10.999 4.946 5.130 1.00 96.69 92 ASP A C 1
ATOM 661 O O . ASP A 1 92 ? -11.408 5.445 6.179 1.00 96.69 92 ASP A O 1
ATOM 665 N N . VAL A 1 93 ? -11.745 4.992 4.019 1.00 96.44 93 VAL A N 1
ATOM 666 C CA . VAL A 1 93 ? -13.046 5.687 3.951 1.00 96.44 93 VAL A CA 1
ATOM 667 C C . VAL A 1 93 ? -14.224 4.869 4.503 1.00 96.44 93 VAL A C 1
ATOM 669 O O . VAL A 1 93 ? -15.375 5.302 4.413 1.00 96.44 93 VAL A O 1
ATOM 672 N N . GLY A 1 94 ? -13.972 3.674 5.043 1.00 95.62 94 GLY A N 1
ATOM 673 C CA . GLY A 1 94 ? -14.990 2.794 5.619 1.00 95.62 94 GLY A CA 1
ATOM 674 C C . GLY A 1 94 ? -15.914 2.117 4.601 1.00 95.62 94 GLY A C 1
ATOM 675 O O . GLY A 1 94 ? -16.980 1.628 4.980 1.00 95.62 94 GLY A O 1
ATOM 676 N N . LEU A 1 95 ? -15.539 2.072 3.317 1.00 96.94 95 LEU A N 1
ATOM 677 C CA . LEU A 1 95 ? -16.302 1.352 2.290 1.00 96.94 95 LEU A CA 1
ATOM 678 C C . LEU A 1 95 ? -16.178 -0.170 2.463 1.00 96.94 95 LEU A C 1
ATOM 680 O O . LEU A 1 95 ? -17.120 -0.907 2.171 1.00 96.94 95 LEU A O 1
ATOM 684 N N . ILE A 1 96 ? -15.023 -0.633 2.949 1.00 96.00 96 ILE A N 1
ATOM 685 C CA . ILE A 1 96 ? -14.742 -2.035 3.282 1.00 96.00 96 ILE A CA 1
ATOM 686 C C . ILE A 1 96 ? -14.026 -2.138 4.640 1.00 96.00 96 ILE A C 1
ATOM 688 O O . ILE A 1 96 ? -13.624 -1.136 5.222 1.00 96.00 96 ILE A O 1
ATOM 692 N N . SER A 1 97 ? -13.844 -3.355 5.158 1.00 93.69 97 SER A N 1
ATOM 693 C CA . SER A 1 97 ? -13.075 -3.583 6.391 1.00 93.69 97 SER A CA 1
ATOM 694 C C . SER A 1 97 ? -11.563 -3.579 6.130 1.00 93.69 97 SER A C 1
ATOM 696 O O . SER A 1 97 ? -11.119 -4.250 5.203 1.00 93.69 97 SER A O 1
ATOM 698 N N . CYS A 1 98 ? -10.778 -2.921 6.995 1.00 93.19 98 CYS A N 1
ATOM 699 C CA . CYS A 1 98 ? -9.305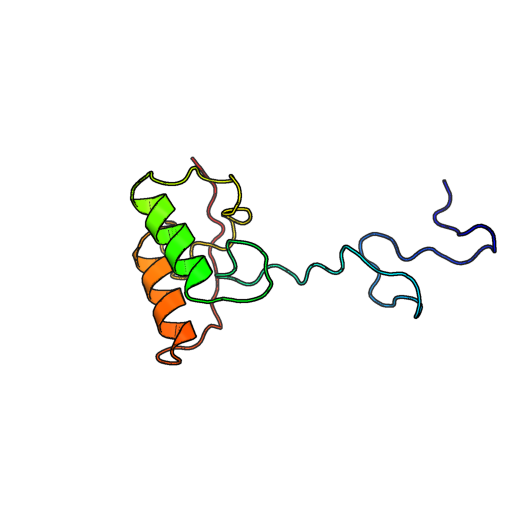 -2.998 7.005 1.00 93.19 98 CYS A CA 1
ATOM 700 C C . CYS A 1 98 ? -8.759 -4.288 7.662 1.00 93.19 98 CYS A C 1
ATOM 702 O O . CYS A 1 98 ? -7.588 -4.368 8.026 1.00 93.19 98 CYS A O 1
ATOM 704 N N . ALA A 1 99 ? -9.602 -5.299 7.892 1.00 91.62 99 ALA A N 1
ATOM 705 C CA . ALA A 1 99 ? -9.176 -6.602 8.399 1.00 91.62 99 ALA A CA 1
ATOM 706 C C . ALA A 1 99 ? -8.687 -7.489 7.242 1.00 91.62 99 ALA A C 1
ATOM 708 O O . ALA A 1 99 ? -9.380 -8.414 6.813 1.00 91.62 99 ALA A O 1
ATOM 709 N N . PHE A 1 100 ? -7.508 -7.176 6.709 1.00 92.06 100 PHE A N 1
ATOM 710 C CA . PHE A 1 100 ? -6.919 -7.899 5.585 1.00 92.06 100 PHE A CA 1
ATOM 711 C C . PHE A 1 100 ? -6.148 -9.152 6.018 1.00 92.06 100 PHE A C 1
ATOM 713 O O . PHE A 1 100 ? -5.745 -9.305 7.172 1.00 92.06 100 PHE A O 1
ATOM 720 N N . THR A 1 101 ? -5.945 -10.064 5.068 1.00 90.50 101 THR A N 1
ATOM 721 C CA . THR A 1 101 ? -5.085 -11.244 5.218 1.00 90.50 101 THR A CA 1
ATOM 722 C C . THR A 1 101 ? -4.092 -11.228 4.069 1.00 90.50 101 THR A C 1
ATOM 724 O O . THR A 1 101 ? -4.504 -11.380 2.924 1.00 90.50 101 THR A O 1
ATOM 727 N N . CYS A 1 102 ? -2.817 -10.996 4.371 1.00 88.88 102 CYS A N 1
ATOM 728 C CA . CYS A 1 102 ? -1.805 -10.786 3.343 1.00 88.88 102 CYS A CA 1
ATOM 729 C C . CYS A 1 102 ? -1.168 -12.102 2.920 1.00 88.88 102 CYS A C 1
ATOM 731 O O . CYS A 1 102 ? -0.918 -12.966 3.771 1.00 88.88 102 CYS A O 1
ATOM 733 N N . ALA A 1 103 ? -0.837 -12.227 1.636 1.00 86.69 103 ALA A N 1
ATOM 734 C CA . ALA A 1 103 ? 0.192 -13.170 1.222 1.00 86.69 103 ALA A CA 1
ATOM 735 C C . ALA A 1 103 ? 1.567 -12.476 1.307 1.00 86.69 103 ALA A C 1
ATOM 737 O O . ALA A 1 103 ? 1.674 -11.296 0.979 1.00 86.69 103 ALA A O 1
ATOM 738 N N . PRO A 1 104 ? 2.633 -13.161 1.762 1.00 82.50 104 PRO A N 1
ATOM 739 C CA . PRO A 1 104 ? 3.947 -12.537 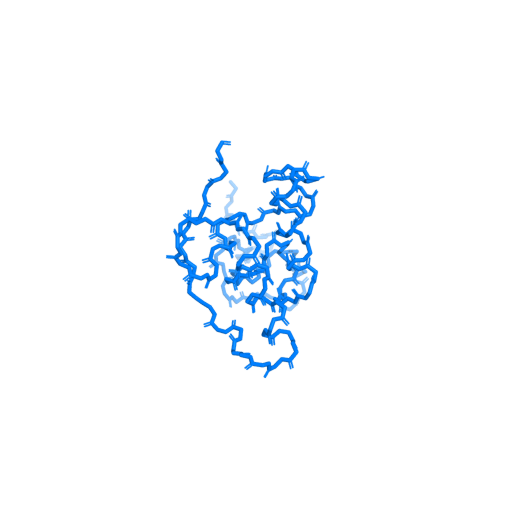1.850 1.00 82.50 104 PRO A CA 1
ATOM 740 C C . PRO A 1 104 ? 4.462 -12.184 0.453 1.00 82.50 104 PRO A C 1
ATOM 742 O O . PRO A 1 104 ? 4.795 -13.073 -0.333 1.00 82.50 104 PRO A O 1
ATOM 745 N N . PHE A 1 105 ? 4.557 -10.891 0.161 1.00 87.38 105 PHE A N 1
ATOM 746 C CA . PHE A 1 105 ? 5.217 -10.390 -1.037 1.00 87.38 105 PHE A CA 1
ATOM 747 C C . PHE A 1 105 ? 6.706 -10.147 -0.757 1.00 87.38 105 PHE A C 1
ATOM 749 O O . PHE A 1 105 ? 7.088 -9.664 0.310 1.00 87.38 105 PHE A O 1
ATOM 756 N N . ILE A 1 106 ? 7.562 -10.496 -1.718 1.00 86.31 106 ILE A N 1
ATOM 757 C CA . ILE A 1 106 ? 9.007 -10.257 -1.653 1.00 86.31 106 ILE A CA 1
ATOM 758 C C . ILE A 1 106 ? 9.387 -9.412 -2.861 1.00 86.31 106 ILE A C 1
ATOM 760 O O . ILE A 1 106 ? 9.016 -9.730 -3.989 1.00 86.31 106 ILE A O 1
ATOM 764 N N . CYS A 1 107 ? 10.154 -8.354 -2.612 1.00 85.62 107 CYS A N 1
ATOM 765 C CA . CYS A 1 107 ? 10.733 -7.538 -3.667 1.00 85.62 107 CYS A CA 1
ATOM 766 C C . CYS A 1 107 ? 11.554 -8.396 -4.654 1.00 85.62 107 CYS A C 1
ATOM 768 O O . CYS A 1 107 ? 12.363 -9.206 -4.192 1.00 85.62 107 CYS A O 1
ATOM 770 N N . PRO A 1 108 ? 11.374 -8.224 -5.975 1.00 76.88 108 PRO A N 1
ATOM 771 C CA . PRO A 1 108 ? 12.194 -8.891 -6.986 1.00 76.88 108 PRO A CA 1
ATOM 772 C C . PRO A 1 108 ? 13.657 -8.420 -6.999 1.00 76.88 108 PRO A C 1
ATOM 774 O O . PRO A 1 108 ? 13.945 -7.297 -6.518 1.00 76.88 108 PRO A O 1
#

Foldseek 3Di:
DPCADPVGHRQDDPPDPDHPPPPPDPDPQPPQAQQNQQSPNDLELVSLVVLACVQVVVDADCDPSRPAQQRQAQVAPQDRHNVSSVVSHCCNVPVDPSRGDHHGHDHD

Secondary structure (DSSP, 8-state):
--SB-TTSPBP--TT-S---TT---TT--PPPPTT-SS-SS--SHHHHHHHHHHHTTSS-TTSTT---GGG-BSSSSS--SHHHHHHHHHHHTTSS-S----B-----

pLDDT: mean 82.98, std 16.27, range [49.75, 97.62]

Radius of gyration: 17.49 Å; chains: 1; bounding box: 42×20×52 Å

Sequence (108 aa):
MTGLDQRGFNRPGVGATNCSIGAYEFDAVPPVRCGDVNGDGAVDIGDALIVAQLDVDLRRCGAAPFSHPEVCDVNGDGACDIRDALRMAQCDVGLISCAFTCAPFICP